Protein AF-A0A813IXV5-F1 (afdb_monomer)

Secondary structure (DSSP, 8-state):
-HHHHHHHHHHHHHHHHHHHTTT-HHHHHHHHHHHHHHHHHHSSSS-TTTTT-HHHHHHHIIIIIHHHHHHHHHTSS--HHHHHHHHHHHHHHHHHHHHHHHHHHHHHTT-

Mean predicted aligned error: 3.94 Å

Solvent-accessible surface area (backbone atoms only — not comparable to full-atom values): 6110 Å² total; per-residue (Å²): 110,68,70,60,50,54,50,50,53,51,52,50,52,54,54,47,47,34,60,77,45,75,62,37,65,68,56,50,51,52,51,53,50,53,51,50,53,61,49,35,34,76,39,77,99,72,22,32,44,86,72,72,40,35,57,59,51,50,34,41,53,73,16,36,47,48,51,38,51,50,29,39,62,76,70,70,43,67,62,66,67,67,30,58,67,28,50,72,63,25,50,53,55,36,51,55,51,49,54,51,52,62,74,40,44,76,62,65,74,73,113

Structure (mmCIF, N/CA/C/O backbone):
data_AF-A0A813IXV5-F1
#
_entry.id   AF-A0A813IXV5-F1
#
loop_
_atom_site.group_PDB
_atom_site.id
_atom_site.type_symbol
_atom_site.label_atom_id
_atom_site.label_alt_id
_atom_site.label_comp_id
_atom_site.label_asym_id
_atom_site.label_entity_id
_atom_site.label_seq_id
_atom_site.pdbx_PDB_ins_code
_atom_site.Cartn_x
_atom_site.Cartn_y
_atom_site.Cartn_z
_atom_site.occupancy
_atom_site.B_iso_or_equiv
_atom_site.auth_seq_id
_atom_site.auth_comp_id
_atom_site.auth_asym_id
_atom_site.auth_atom_id
_atom_site.pdbx_PDB_model_num
ATOM 1 N N . VAL A 1 1 ? 10.363 20.195 -2.656 1.00 84.19 1 VAL A N 1
ATOM 2 C CA . VAL A 1 1 ? 9.051 20.581 -2.075 1.00 84.19 1 VAL A CA 1
ATOM 3 C C . VAL A 1 1 ? 8.070 19.411 -2.079 1.00 84.19 1 VAL A C 1
ATOM 5 O O . VAL A 1 1 ? 7.760 18.945 -0.995 1.00 84.19 1 VAL A O 1
ATOM 8 N N . LEU A 1 2 ? 7.664 18.862 -3.235 1.00 83.56 2 LEU A N 1
ATOM 9 C CA . LEU A 1 2 ? 6.684 17.756 -3.311 1.00 83.56 2 LEU A CA 1
ATOM 10 C C . LEU A 1 2 ? 7.045 16.525 -2.459 1.00 83.56 2 LEU A C 1
ATOM 12 O O . LEU A 1 2 ? 6.243 16.122 -1.630 1.00 83.56 2 LEU A O 1
ATOM 16 N N . ALA A 1 3 ? 8.266 15.990 -2.581 1.00 79.44 3 ALA A N 1
ATOM 17 C CA . ALA A 1 3 ? 8.687 14.814 -1.806 1.00 79.44 3 ALA A CA 1
ATOM 18 C C . ALA A 1 3 ? 8.625 15.031 -0.280 1.00 79.44 3 ALA A C 1
ATOM 20 O O . ALA A 1 3 ? 8.180 14.156 0.455 1.00 79.44 3 ALA A O 1
ATOM 21 N N . ALA A 1 4 ? 9.023 16.217 0.192 1.00 81.25 4 ALA A N 1
ATOM 22 C CA . ALA A 1 4 ? 8.966 16.564 1.611 1.00 81.25 4 ALA A CA 1
ATOM 23 C C . ALA A 1 4 ? 7.518 16.684 2.111 1.00 81.25 4 ALA A C 1
ATOM 25 O O . ALA A 1 4 ? 7.207 16.226 3.206 1.00 81.25 4 ALA A O 1
ATOM 26 N N . VAL A 1 5 ? 6.624 17.247 1.292 1.00 88.69 5 VAL A N 1
ATOM 27 C CA . VAL A 1 5 ? 5.190 17.323 1.603 1.00 88.69 5 VAL A CA 1
ATOM 28 C C . VAL A 1 5 ? 4.581 15.921 1.650 1.00 88.69 5 VAL A C 1
ATOM 30 O O . VAL A 1 5 ? 3.904 15.600 2.619 1.00 88.69 5 VAL A O 1
ATOM 33 N N . SER A 1 6 ? 4.862 15.058 0.671 1.00 82.31 6 SER A N 1
ATOM 34 C CA . SER A 1 6 ? 4.375 13.673 0.667 1.00 82.31 6 SER A CA 1
ATOM 35 C C . SER A 1 6 ? 4.847 12.891 1.893 1.00 82.31 6 SER A C 1
ATOM 37 O O . SER A 1 6 ? 4.042 12.204 2.516 1.00 82.31 6 SER A O 1
ATOM 39 N N . LEU A 1 7 ? 6.118 13.038 2.279 1.00 85.06 7 LEU A N 1
ATOM 40 C CA . LEU A 1 7 ? 6.659 12.409 3.483 1.00 85.06 7 LEU A CA 1
ATOM 41 C C . LEU A 1 7 ? 5.966 12.91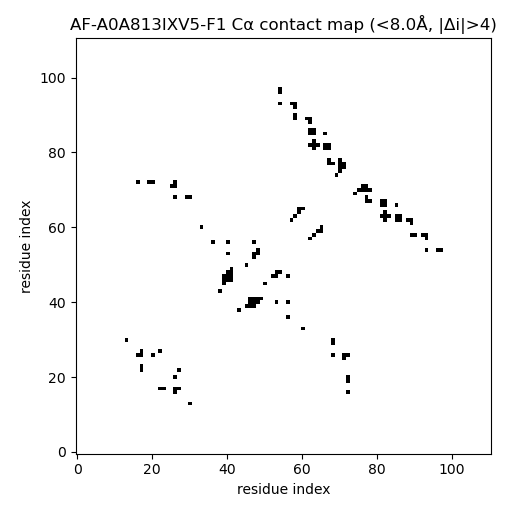8 4.751 1.00 85.06 7 LEU A C 1
ATOM 43 O O . LEU A 1 7 ? 5.610 12.122 5.614 1.00 85.06 7 LEU A O 1
ATOM 47 N N . LEU A 1 8 ? 5.739 14.230 4.857 1.00 89.69 8 LEU A N 1
ATOM 48 C CA . LEU A 1 8 ? 5.048 14.817 6.002 1.00 89.69 8 LEU A CA 1
ATOM 49 C C . LEU A 1 8 ? 3.611 14.296 6.119 1.00 89.69 8 LEU A C 1
ATOM 51 O O . LEU A 1 8 ? 3.214 13.858 7.192 1.00 89.69 8 LEU A O 1
ATOM 55 N N . TRP A 1 9 ? 2.855 14.288 5.018 1.00 89.81 9 TRP A N 1
ATOM 56 C CA . TRP A 1 9 ? 1.496 13.734 4.979 1.00 89.81 9 TRP A CA 1
ATOM 57 C C . TRP A 1 9 ? 1.463 12.276 5.422 1.00 89.81 9 TRP A C 1
ATOM 59 O O . TRP A 1 9 ? 0.609 11.879 6.213 1.00 89.81 9 TRP A O 1
ATOM 69 N N . TRP A 1 10 ? 2.420 11.494 4.936 1.00 87.75 10 TRP A N 1
ATOM 70 C CA . TRP A 1 10 ? 2.556 10.087 5.266 1.00 87.75 10 TRP A CA 1
ATOM 71 C C . TRP A 1 10 ? 2.838 9.893 6.767 1.00 87.75 10 TRP A C 1
ATOM 73 O O . TRP A 1 10 ? 2.114 9.159 7.436 1.00 87.75 10 TRP A O 1
ATOM 83 N N . LEU A 1 11 ? 3.796 10.634 7.337 1.00 89.81 11 LEU A N 1
ATOM 84 C CA . LEU A 1 11 ? 4.098 10.600 8.775 1.00 89.81 11 LEU A CA 1
ATOM 85 C C . LEU A 1 11 ? 2.906 11.044 9.633 1.00 89.81 11 LEU A C 1
ATOM 87 O O . LEU A 1 11 ? 2.601 10.398 10.634 1.00 89.81 11 LEU A O 1
ATOM 91 N N . CYS A 1 12 ? 2.211 12.113 9.235 1.00 92.88 12 CYS A N 1
ATOM 92 C CA . CYS A 1 12 ? 1.020 12.596 9.928 1.00 92.88 12 CYS A CA 1
ATOM 93 C C . CYS A 1 12 ? -0.101 11.552 9.927 1.00 92.88 12 CYS A C 1
ATOM 95 O O . CYS A 1 12 ? -0.723 11.336 10.965 1.00 92.88 12 CYS A O 1
ATOM 97 N N . TYR A 1 13 ? -0.340 10.884 8.796 1.00 90.94 13 TYR A N 1
ATOM 98 C CA . TYR A 1 13 ? -1.354 9.836 8.689 1.00 90.94 13 TYR A CA 1
ATOM 99 C C . TYR A 1 13 ? -1.050 8.654 9.619 1.00 90.94 13 TYR A C 1
ATOM 101 O O . TYR A 1 13 ? -1.912 8.254 10.406 1.00 90.94 13 TYR A O 1
ATOM 109 N N . PHE A 1 14 ? 0.186 8.141 9.598 1.00 91.19 14 PHE A N 1
ATOM 110 C CA . PHE A 1 14 ? 0.584 7.035 10.471 1.00 91.19 14 PHE A CA 1
ATOM 111 C C . PHE A 1 14 ? 0.543 7.425 11.950 1.00 91.19 14 PHE A C 1
ATOM 113 O O . PHE A 1 14 ? -0.053 6.701 12.747 1.00 91.19 14 PHE A O 1
ATOM 120 N N . ALA A 1 15 ? 1.068 8.598 12.314 1.00 92.19 15 ALA A N 1
ATOM 121 C CA . ALA A 1 15 ? 1.013 9.091 13.688 1.00 92.19 15 ALA A CA 1
ATOM 122 C C . ALA A 1 15 ? -0.433 9.228 14.187 1.00 92.19 15 ALA A C 1
ATOM 124 O O . ALA A 1 15 ? -0.760 8.732 15.265 1.00 92.19 15 ALA A O 1
ATOM 125 N N . TRP A 1 16 ? -1.313 9.836 13.384 1.00 94.62 16 TRP A N 1
ATOM 126 C CA . TRP A 1 16 ? -2.725 9.971 13.729 1.00 94.62 16 TRP A CA 1
ATOM 127 C C . TRP A 1 16 ? -3.388 8.609 13.926 1.00 94.62 16 TRP A C 1
ATOM 129 O O . TRP A 1 16 ? -4.017 8.392 14.953 1.00 94.62 16 TRP A O 1
ATOM 139 N N . SER A 1 17 ? -3.217 7.672 12.992 1.00 94.50 17 SER A N 1
ATOM 140 C CA . SER A 1 17 ? -3.864 6.356 13.078 1.00 94.50 17 SER A CA 1
ATOM 141 C C . SER A 1 17 ? -3.404 5.518 14.277 1.00 94.50 17 SER A C 1
ATOM 143 O O . SER A 1 17 ? -4.220 4.840 14.898 1.00 94.50 17 SER A O 1
ATOM 145 N N . VAL A 1 18 ? -2.123 5.594 14.654 1.00 94.25 18 VAL A N 1
ATOM 146 C CA . VAL A 1 18 ? -1.596 4.910 15.844 1.00 94.25 18 VAL A CA 1
ATOM 147 C C . VAL A 1 18 ? -2.187 5.516 17.117 1.00 94.25 18 VAL A C 1
ATOM 149 O O . VAL A 1 18 ? -2.644 4.775 17.982 1.00 94.25 18 VAL A O 1
ATOM 152 N N . VAL A 1 19 ? -2.247 6.847 17.220 1.00 95.38 19 VAL A N 1
ATOM 153 C CA . VAL A 1 19 ? -2.845 7.528 18.382 1.00 95.38 19 VAL A CA 1
ATOM 154 C C . VAL A 1 19 ? -4.353 7.276 18.457 1.00 95.38 19 VAL A C 1
ATOM 156 O O . VAL A 1 19 ? -4.865 6.960 19.526 1.00 95.38 19 VAL A O 1
ATOM 159 N N . ALA A 1 20 ? -5.059 7.362 17.327 1.00 95.31 20 ALA A N 1
ATOM 160 C CA . ALA A 1 20 ? -6.504 7.155 17.237 1.00 95.31 20 ALA A CA 1
ATOM 161 C C . ALA A 1 20 ? -6.933 5.729 17.606 1.00 95.31 20 ALA A C 1
ATOM 163 O O . ALA A 1 20 ? -8.067 5.521 18.022 1.00 95.31 20 ALA A O 1
ATOM 164 N N . THR A 1 21 ? -6.031 4.757 17.461 1.00 95.69 21 THR A N 1
ATOM 165 C CA . THR A 1 21 ? -6.264 3.360 17.844 1.00 95.69 21 THR A CA 1
ATOM 166 C C . THR A 1 21 ? -5.595 2.982 19.163 1.00 95.69 21 THR A C 1
ATOM 168 O O . THR A 1 21 ? -5.438 1.799 19.440 1.00 95.69 21 THR A O 1
ATOM 171 N N . GLU A 1 22 ? -5.177 3.961 19.973 1.00 95.62 22 GLU A N 1
ATOM 172 C CA . GLU A 1 22 ? -4.523 3.733 21.270 1.00 95.62 22 GLU A CA 1
ATOM 173 C C . GLU A 1 22 ? -3.338 2.758 21.175 1.00 95.62 22 GLU A C 1
ATOM 175 O O . GLU A 1 22 ? -3.136 1.890 22.022 1.00 95.62 22 GLU A O 1
ATOM 180 N N . PHE A 1 23 ? -2.534 2.899 20.119 1.00 93.94 23 PHE A N 1
ATOM 181 C CA . PHE A 1 23 ? -1.381 2.043 19.842 1.00 93.94 23 PHE A CA 1
ATOM 182 C C . PHE A 1 23 ? -1.748 0.567 19.634 1.00 93.94 23 PHE A C 1
ATOM 184 O O . PHE A 1 23 ? -0.968 -0.328 19.973 1.00 93.94 23 PHE A O 1
ATOM 191 N N . HIS A 1 24 ? -2.911 0.299 19.029 1.00 94.81 24 HIS A N 1
ATOM 192 C CA . HIS A 1 24 ? -3.352 -1.061 18.746 1.00 94.81 24 HIS A CA 1
ATOM 193 C C . HIS A 1 24 ? -2.265 -1.858 17.985 1.00 94.81 24 HIS A C 1
A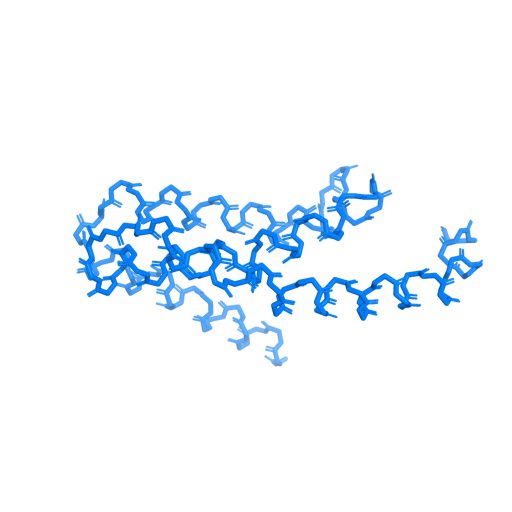TOM 195 O O . HIS A 1 24 ? -1.827 -1.427 16.909 1.00 94.81 24 HIS A O 1
ATOM 201 N N . PRO A 1 25 ? -1.848 -3.047 18.468 1.00 94.56 25 PRO A N 1
ATOM 202 C CA . PRO A 1 25 ? -0.695 -3.769 17.914 1.00 94.56 25 PRO A CA 1
ATOM 203 C C . PRO A 1 25 ? -0.803 -4.100 16.419 1.00 94.56 25 PRO A C 1
ATOM 205 O O . PRO A 1 25 ? 0.194 -4.078 15.695 1.00 94.56 25 PRO A O 1
ATOM 208 N N . ILE A 1 26 ? -2.016 -4.380 15.930 1.00 94.12 26 ILE A N 1
ATOM 209 C CA . ILE A 1 26 ? -2.257 -4.652 14.501 1.00 94.12 26 ILE A CA 1
ATOM 210 C C . ILE A 1 26 ? -1.958 -3.410 13.651 1.00 94.12 26 ILE A C 1
ATOM 212 O O . ILE A 1 26 ? -1.284 -3.513 12.633 1.00 94.12 26 ILE A O 1
ATOM 216 N N . VAL A 1 27 ? -2.395 -2.225 14.082 1.00 95.31 27 VAL A N 1
ATOM 217 C CA . VAL A 1 27 ? -2.152 -0.981 13.337 1.00 95.31 27 VAL A CA 1
ATOM 218 C C . VAL A 1 27 ? -0.663 -0.655 13.339 1.00 95.31 27 VAL A C 1
ATOM 220 O O . VAL A 1 27 ? -0.100 -0.371 12.2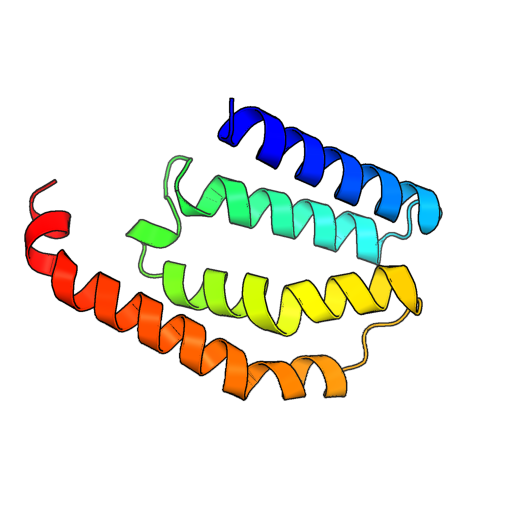84 1.00 95.31 27 VAL A O 1
ATOM 223 N N . LEU A 1 28 ? -0.001 -0.786 14.493 1.00 94.62 28 LEU A N 1
ATOM 224 C CA . LEU A 1 28 ? 1.434 -0.534 14.619 1.00 94.62 28 LEU A CA 1
ATOM 225 C C . LEU A 1 28 ? 2.266 -1.470 13.726 1.00 94.62 28 LEU A C 1
ATOM 227 O O . LEU A 1 28 ? 3.161 -1.018 13.013 1.00 94.62 28 LEU A O 1
ATOM 231 N N . SER A 1 29 ? 1.955 -2.768 13.735 1.00 93.75 29 SER A N 1
ATOM 232 C CA . SER A 1 29 ? 2.668 -3.764 12.925 1.00 93.75 29 SER A CA 1
ATOM 233 C C . SER A 1 29 ? 2.454 -3.555 11.427 1.00 93.75 29 SER A C 1
ATOM 235 O O . SER A 1 29 ? 3.420 -3.592 10.666 1.00 93.75 29 SER A O 1
ATOM 237 N N . MET A 1 30 ? 1.226 -3.265 10.994 1.00 94.62 30 MET A N 1
ATOM 238 C CA . MET A 1 30 ? 0.938 -2.976 9.589 1.00 94.62 30 MET A CA 1
ATOM 239 C C . MET A 1 30 ? 1.574 -1.661 9.122 1.00 94.62 30 MET A C 1
ATOM 241 O O . MET A 1 30 ? 2.108 -1.608 8.016 1.00 94.62 30 MET A O 1
ATOM 245 N N . ALA A 1 31 ? 1.574 -0.623 9.965 1.00 93.00 31 ALA A N 1
ATOM 246 C CA . ALA A 1 31 ? 2.258 0.637 9.690 1.00 93.00 31 ALA A CA 1
ATOM 247 C C . ALA A 1 31 ? 3.766 0.429 9.515 1.00 93.00 31 ALA A C 1
ATOM 249 O O . ALA A 1 31 ? 4.344 0.853 8.512 1.00 93.00 31 ALA A O 1
ATOM 250 N N . ALA A 1 32 ? 4.400 -0.286 10.448 1.00 93.25 32 ALA A N 1
ATOM 251 C CA . ALA A 1 32 ? 5.822 -0.607 10.381 1.00 93.25 32 ALA A CA 1
ATOM 252 C C . ALA A 1 32 ? 6.160 -1.441 9.134 1.00 93.25 32 ALA A C 1
ATOM 254 O O . ALA A 1 32 ? 7.104 -1.115 8.412 1.00 93.25 32 ALA A O 1
ATOM 255 N N . LEU A 1 33 ? 5.360 -2.467 8.827 1.00 94.00 33 LEU A N 1
ATOM 256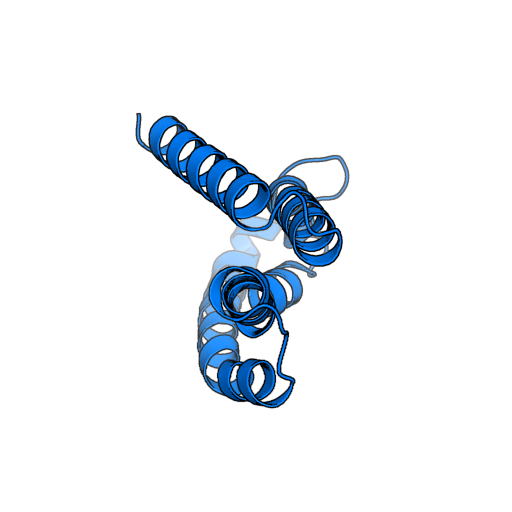 C CA . LEU A 1 33 ? 5.544 -3.295 7.634 1.00 94.00 33 LEU A CA 1
ATOM 257 C C . LEU A 1 33 ? 5.396 -2.476 6.345 1.00 94.00 33 LEU A C 1
ATOM 259 O O . LEU A 1 33 ? 6.242 -2.575 5.459 1.00 94.00 33 LEU A O 1
ATOM 263 N N . GLY A 1 34 ? 4.364 -1.635 6.250 1.00 91.50 34 GLY A N 1
ATOM 264 C CA . GLY A 1 34 ? 4.151 -0.744 5.109 1.00 91.50 34 GLY A CA 1
ATOM 265 C C . GLY A 1 34 ? 5.310 0.234 4.913 1.00 91.50 34 GLY A C 1
ATOM 266 O O . GLY A 1 34 ? 5.789 0.400 3.793 1.00 91.50 34 GLY A O 1
ATOM 267 N N . THR A 1 35 ? 5.816 0.813 6.008 1.00 89.25 35 THR A N 1
ATOM 268 C CA . THR A 1 35 ? 7.035 1.643 6.016 1.00 89.25 35 THR A CA 1
ATOM 269 C C . THR A 1 35 ? 8.214 0.893 5.413 1.00 89.25 35 THR A C 1
ATOM 271 O O . THR A 1 35 ? 8.890 1.389 4.514 1.00 89.25 35 THR A O 1
ATOM 274 N N . PHE A 1 36 ? 8.461 -0.314 5.919 1.00 91.25 36 PHE A N 1
ATOM 275 C CA . PHE A 1 36 ? 9.609 -1.114 5.533 1.00 91.25 36 PHE A CA 1
ATOM 276 C C . PHE A 1 36 ? 9.536 -1.518 4.060 1.00 91.25 36 PHE A C 1
ATOM 278 O O . PHE A 1 36 ? 10.524 -1.382 3.343 1.00 91.25 36 PHE A O 1
ATOM 285 N N . LEU A 1 37 ? 8.359 -1.938 3.587 1.00 91.94 37 LEU A N 1
ATOM 286 C CA . LEU A 1 37 ? 8.132 -2.266 2.181 1.00 91.94 37 LEU A CA 1
ATOM 287 C C . LEU A 1 37 ? 8.299 -1.044 1.275 1.00 91.94 37 LEU A C 1
ATOM 289 O O . LEU A 1 37 ? 8.907 -1.168 0.219 1.00 91.94 37 LEU A O 1
ATOM 293 N N . ALA A 1 38 ? 7.810 0.131 1.683 1.00 88.25 38 ALA A N 1
ATOM 294 C CA . ALA A 1 38 ? 7.951 1.360 0.905 1.00 88.25 38 ALA A CA 1
ATOM 295 C C . ALA A 1 38 ? 9.419 1.798 0.777 1.00 88.25 38 ALA A C 1
ATOM 297 O O . ALA A 1 38 ? 9.864 2.140 -0.316 1.00 88.25 38 ALA A O 1
ATOM 298 N N . LEU A 1 39 ? 10.185 1.748 1.872 1.00 89.06 39 LEU A N 1
ATOM 299 C CA . LEU A 1 39 ? 11.614 2.068 1.857 1.00 89.06 39 LEU A CA 1
ATOM 300 C C . LEU A 1 39 ? 12.414 1.020 1.070 1.00 89.06 39 LEU A C 1
ATOM 302 O O . LEU A 1 39 ? 13.204 1.374 0.199 1.00 89.06 39 LEU A O 1
ATOM 306 N N . GLY A 1 40 ? 12.170 -0.266 1.329 1.00 91.38 40 GLY A N 1
ATOM 307 C CA . GLY A 1 40 ? 12.834 -1.385 0.655 1.00 91.38 40 GLY A CA 1
ATOM 308 C C . GLY A 1 40 ? 12.431 -1.571 -0.810 1.00 91.38 40 GLY A C 1
ATOM 309 O O . GLY A 1 40 ? 13.045 -2.367 -1.519 1.00 91.38 40 GLY A O 1
ATOM 310 N N . TYR A 1 41 ? 11.410 -0.853 -1.290 1.00 90.50 41 TYR A N 1
ATOM 311 C CA . TYR A 1 41 ? 10.953 -0.952 -2.674 1.00 90.50 41 TYR A CA 1
ATOM 312 C C . TYR A 1 41 ? 12.041 -0.521 -3.666 1.00 90.50 41 TYR A C 1
ATOM 314 O O . TYR A 1 41 ? 12.308 -1.228 -4.639 1.00 90.50 41 TYR A O 1
ATOM 322 N N . THR A 1 42 ? 12.691 0.615 -3.397 1.00 87.81 42 THR A N 1
ATOM 323 C CA . THR A 1 42 ? 13.750 1.197 -4.243 1.00 87.81 42 THR A CA 1
ATOM 324 C C . THR A 1 42 ? 15.065 1.443 -3.511 1.00 87.81 42 THR A C 1
ATOM 326 O O . THR A 1 42 ? 16.091 1.551 -4.180 1.00 87.81 42 THR A O 1
ATOM 329 N N . ALA A 1 43 ? 15.069 1.529 -2.178 1.00 85.62 43 ALA A N 1
ATOM 330 C CA . ALA A 1 43 ? 16.274 1.772 -1.390 1.00 85.62 43 ALA A CA 1
ATOM 331 C C . ALA A 1 43 ? 16.768 0.501 -0.679 1.00 85.62 43 ALA A C 1
ATOM 333 O O . ALA A 1 43 ? 16.050 -0.488 -0.540 1.00 85.62 43 ALA A O 1
ATOM 334 N N . GLY A 1 44 ? 18.010 0.552 -0.191 1.00 83.56 44 GLY A N 1
ATOM 335 C CA . GLY A 1 44 ? 18.648 -0.546 0.536 1.00 83.56 44 GLY A CA 1
ATOM 336 C C . GLY A 1 44 ? 19.527 -1.446 -0.344 1.00 83.5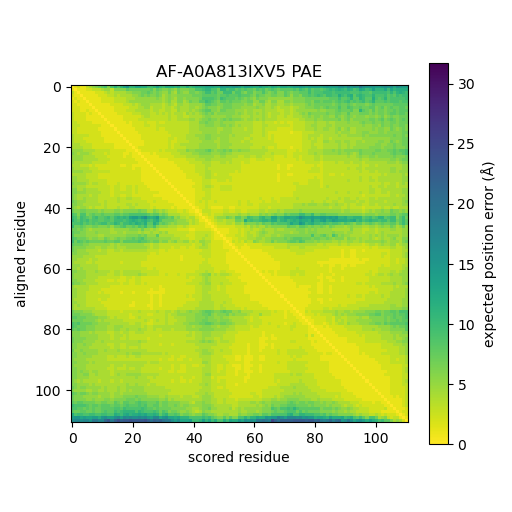6 44 GLY A C 1
ATOM 337 O O . GLY A 1 44 ? 19.670 -1.204 -1.540 1.00 83.56 44 GLY A O 1
ATOM 338 N N . PRO A 1 45 ? 20.155 -2.475 0.254 1.00 81.75 45 PRO A N 1
ATOM 339 C CA . PRO A 1 45 ? 21.152 -3.311 -0.421 1.00 81.75 45 PRO A CA 1
ATOM 340 C C . PRO A 1 45 ? 20.558 -4.245 -1.483 1.00 81.75 45 PRO A C 1
ATOM 342 O O . PRO A 1 45 ? 21.288 -4.719 -2.346 1.00 81.75 45 PRO A O 1
ATOM 345 N N . ALA A 1 46 ? 19.253 -4.524 -1.416 1.00 84.31 46 ALA A N 1
ATOM 346 C CA . ALA A 1 46 ? 18.558 -5.409 -2.345 1.00 84.31 46 ALA A CA 1
ATOM 347 C C . ALA A 1 46 ? 17.127 -4.893 -2.602 1.00 84.31 46 ALA A C 1
ATOM 349 O O . ALA A 1 46 ? 16.176 -5.388 -1.991 1.00 84.31 46 ALA A O 1
ATOM 350 N N . PRO A 1 47 ? 16.959 -3.853 -3.442 1.00 88.56 47 PRO A N 1
ATOM 351 C CA . PRO A 1 47 ? 15.655 -3.234 -3.641 1.00 88.56 47 PRO A CA 1
ATOM 352 C C . PRO A 1 47 ? 14.661 -4.198 -4.288 1.00 88.56 47 PRO A C 1
ATOM 354 O O . PRO A 1 47 ? 14.950 -4.810 -5.318 1.00 88.56 47 PRO A O 1
ATOM 357 N N . LEU A 1 48 ? 13.463 -4.299 -3.711 1.00 88.75 48 LEU A N 1
ATOM 358 C CA . LEU A 1 48 ? 12.447 -5.278 -4.115 1.00 88.75 48 LEU A CA 1
ATOM 359 C C . LEU A 1 48 ? 12.045 -5.132 -5.588 1.00 88.75 48 LEU A C 1
ATOM 361 O O . LEU A 1 48 ? 11.804 -6.138 -6.258 1.00 88.75 48 LEU A O 1
ATOM 365 N N . LYS A 1 49 ? 12.029 -3.900 -6.118 1.00 86.31 49 LYS A N 1
ATOM 366 C CA . LYS A 1 49 ? 11.783 -3.641 -7.543 1.00 86.31 49 LYS A CA 1
ATOM 367 C C . LYS A 1 49 ? 12.786 -4.386 -8.434 1.00 86.31 49 LYS A C 1
ATOM 369 O O . LYS A 1 49 ? 12.374 -5.055 -9.375 1.00 86.31 49 LYS A O 1
ATOM 374 N N . TYR A 1 50 ? 14.080 -4.303 -8.123 1.00 84.38 50 TYR A N 1
ATOM 375 C CA . TYR A 1 50 ? 15.149 -4.885 -8.946 1.00 84.38 50 TYR A CA 1
ATOM 376 C C . TYR A 1 50 ? 15.328 -6.393 -8.735 1.00 84.38 50 TYR A C 1
ATOM 378 O O . TYR A 1 50 ? 15.972 -7.055 -9.539 1.00 84.38 50 TYR A O 1
ATOM 386 N N . LEU A 1 51 ? 14.708 -6.956 -7.694 1.00 86.31 51 LEU A N 1
ATOM 387 C CA . LEU A 1 51 ? 14.617 -8.403 -7.477 1.00 86.31 51 LEU A CA 1
ATOM 388 C C . LEU A 1 51 ? 13.426 -9.056 -8.204 1.00 86.31 51 LEU A C 1
ATOM 390 O O . LEU A 1 51 ? 13.159 -10.237 -7.997 1.00 86.31 51 LEU A O 1
ATOM 394 N N . GLY A 1 52 ? 12.663 -8.298 -9.001 1.00 84.81 52 GLY A N 1
ATOM 395 C CA . GLY A 1 52 ? 11.444 -8.791 -9.655 1.00 84.81 52 GLY A CA 1
ATOM 396 C C . GLY A 1 52 ? 10.248 -8.957 -8.708 1.00 84.81 52 GLY A C 1
ATOM 397 O O . GLY A 1 52 ? 9.221 -9.502 -9.100 1.00 84.81 52 GLY A O 1
ATOM 398 N N . LEU A 1 53 ? 10.347 -8.467 -7.467 1.00 90.88 53 LEU A N 1
ATOM 399 C CA . LEU A 1 53 ? 9.272 -8.524 -6.468 1.00 90.88 53 LEU A CA 1
ATOM 400 C C . LEU A 1 53 ? 8.373 -7.280 -6.492 1.00 90.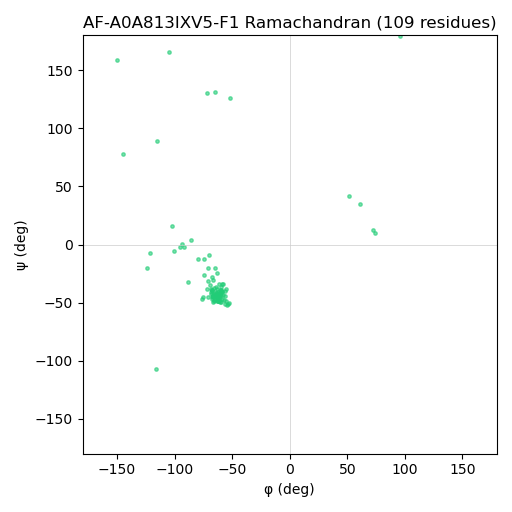88 53 LEU A C 1
ATOM 402 O O . LEU A 1 53 ? 7.398 -7.214 -5.742 1.00 90.88 53 LEU A O 1
ATOM 406 N N . GLY A 1 54 ? 8.678 -6.296 -7.344 1.00 92.75 54 GLY A N 1
ATOM 407 C CA . GLY A 1 54 ? 7.969 -5.018 -7.394 1.00 92.75 54 GLY A CA 1
ATOM 408 C C . GLY A 1 54 ? 6.459 -5.168 -7.600 1.00 92.75 54 GLY A C 1
ATOM 409 O O . GLY A 1 54 ? 5.680 -4.627 -6.817 1.00 92.75 54 GLY A O 1
ATOM 410 N N . ASP A 1 55 ? 6.052 -5.975 -8.580 1.00 95.06 55 ASP A N 1
ATOM 411 C CA . ASP A 1 55 ? 4.642 -6.220 -8.913 1.00 95.06 55 ASP A CA 1
ATOM 412 C C . ASP A 1 55 ? 3.870 -6.822 -7.725 1.00 95.06 55 ASP A C 1
ATOM 414 O O . ASP A 1 55 ? 2.758 -6.391 -7.416 1.00 95.06 55 ASP A O 1
ATOM 418 N N . ALA A 1 56 ? 4.484 -7.759 -6.994 1.00 95.19 56 ALA A N 1
ATOM 419 C CA . ALA A 1 56 ? 3.889 -8.370 -5.806 1.00 95.19 56 ALA A CA 1
ATOM 420 C C . ALA A 1 56 ? 3.765 -7.374 -4.641 1.00 95.19 56 ALA A C 1
ATOM 422 O O . ALA A 1 56 ? 2.740 -7.337 -3.958 1.00 95.19 56 ALA A O 1
ATOM 423 N N . VAL A 1 57 ? 4.783 -6.535 -4.425 1.00 95.44 57 VAL A N 1
ATOM 424 C CA . VAL A 1 57 ? 4.746 -5.492 -3.390 1.00 95.44 57 VAL A CA 1
ATOM 425 C C . VAL A 1 57 ? 3.665 -4.464 -3.706 1.00 95.44 57 VAL A C 1
ATOM 427 O O . VAL A 1 57 ? 2.891 -4.106 -2.821 1.00 95.44 57 VAL A O 1
ATOM 430 N N . VAL A 1 58 ? 3.558 -4.025 -4.963 1.00 95.81 58 VAL A N 1
ATOM 431 C CA . VAL A 1 58 ? 2.501 -3.099 -5.388 1.00 95.81 58 VAL A CA 1
ATOM 432 C C . VAL A 1 58 ? 1.129 -3.743 -5.236 1.00 95.81 58 VAL A C 1
ATOM 434 O O . VAL A 1 58 ? 0.226 -3.093 -4.712 1.00 95.81 58 VAL A O 1
ATOM 437 N N . PHE A 1 59 ? 0.978 -5.022 -5.590 1.00 97.31 59 PHE A N 1
ATOM 438 C CA . PHE A 1 59 ? -0.268 -5.750 -5.370 1.00 97.31 59 PHE A CA 1
ATOM 439 C C . PHE A 1 59 ? -0.692 -5.729 -3.895 1.00 97.31 59 PHE A C 1
ATOM 441 O O . PHE A 1 59 ? -1.812 -5.358 -3.556 1.00 97.31 59 PHE A O 1
ATOM 448 N N . ILE A 1 60 ? 0.217 -6.086 -2.991 1.00 96.50 60 ILE A N 1
ATOM 449 C CA . ILE A 1 60 ? -0.094 -6.150 -1.562 1.00 96.50 60 ILE A CA 1
ATOM 450 C C . ILE A 1 60 ? -0.380 -4.750 -1.010 1.00 96.50 60 ILE A C 1
ATOM 452 O O . ILE A 1 60 ? -1.402 -4.550 -0.357 1.00 96.50 60 ILE A O 1
ATOM 456 N N . CYS A 1 61 ? 0.484 -3.773 -1.284 1.00 95.00 61 CYS A N 1
ATOM 457 C CA . CYS A 1 61 ? 0.398 -2.443 -0.686 1.00 95.00 61 CYS A CA 1
ATOM 458 C C . CYS A 1 61 ? -0.774 -1.614 -1.226 1.00 95.00 61 CYS A C 1
ATOM 460 O O . CYS A 1 61 ? -1.417 -0.918 -0.446 1.00 95.00 61 CYS A O 1
ATOM 462 N N . PHE A 1 62 ? -1.077 -1.694 -2.526 1.00 93.75 62 PHE A N 1
ATOM 463 C CA . PHE A 1 62 ? -2.159 -0.923 -3.158 1.00 93.75 62 PHE A CA 1
ATOM 464 C C . PHE A 1 62 ? -3.482 -1.690 -3.275 1.00 93.75 62 PHE A C 1
ATOM 466 O O . PHE A 1 62 ? -4.471 -1.131 -3.745 1.00 93.75 62 PHE A O 1
ATOM 473 N N . GLY A 1 63 ? -3.519 -2.955 -2.858 1.00 96.19 63 GLY A N 1
ATOM 474 C CA . GLY A 1 63 ? -4.728 -3.771 -2.823 1.00 96.19 63 GLY A CA 1
ATOM 475 C C . GLY A 1 63 ? -5.120 -4.170 -1.402 1.00 96.19 63 GLY A C 1
ATOM 476 O O . GLY A 1 63 ? -5.580 -3.314 -0.639 1.00 96.19 63 GLY A O 1
ATOM 477 N N . PRO A 1 64 ? -4.941 -5.445 -1.010 1.00 97.12 64 PRO A N 1
ATOM 478 C CA . PRO A 1 64 ? -5.380 -5.935 0.293 1.00 97.12 64 PRO A CA 1
ATOM 479 C C . PRO A 1 64 ? -4.819 -5.144 1.476 1.00 97.12 64 PRO A C 1
ATOM 481 O O . PRO A 1 64 ? -5.536 -4.910 2.443 1.00 97.12 64 PRO A O 1
ATOM 484 N N . GLY A 1 65 ? -3.558 -4.711 1.408 1.00 96.31 65 GLY A N 1
ATOM 485 C CA . GLY A 1 65 ? -2.849 -4.060 2.507 1.00 96.31 65 GLY A CA 1
ATOM 486 C C . GLY A 1 65 ? -3.434 -2.703 2.887 1.00 96.31 65 GLY A C 1
ATOM 487 O O . GLY A 1 65 ? -3.714 -2.478 4.064 1.00 96.31 65 GLY A O 1
ATOM 488 N N . VAL A 1 66 ? -3.678 -1.815 1.913 1.00 94.31 66 VAL A N 1
ATOM 489 C CA . VAL A 1 66 ? -4.268 -0.491 2.191 1.00 94.31 66 VAL A CA 1
ATOM 490 C C . VAL A 1 66 ? -5.700 -0.604 2.718 1.00 94.31 66 VAL A C 1
ATOM 492 O O . VAL A 1 66 ? -6.079 0.129 3.636 1.00 94.31 66 VAL A O 1
ATOM 495 N N . VAL A 1 67 ? -6.488 -1.557 2.207 1.00 96.50 67 VAL A N 1
ATOM 496 C CA . VAL A 1 67 ? -7.855 -1.799 2.692 1.00 96.50 67 VAL A CA 1
ATOM 497 C C . VAL A 1 67 ? -7.843 -2.413 4.083 1.00 96.50 67 VAL A C 1
ATOM 499 O O . VAL A 1 67 ? -8.549 -1.925 4.962 1.00 96.50 67 VAL A O 1
ATOM 502 N N . ALA A 1 68 ? -7.000 -3.415 4.326 1.00 96.56 68 ALA A N 1
ATOM 503 C CA . ALA A 1 68 ? -6.840 -4.014 5.643 1.00 96.56 68 ALA A CA 1
ATOM 504 C C . ALA A 1 68 ? -6.414 -2.973 6.686 1.00 96.56 68 ALA A C 1
ATOM 506 O O . ALA A 1 68 ? -6.997 -2.921 7.767 1.00 96.56 68 ALA A O 1
ATOM 507 N N . TYR A 1 69 ? -5.463 -2.100 6.339 1.00 95.81 69 TYR A N 1
ATOM 508 C CA . TYR A 1 69 ? -5.019 -1.015 7.209 1.00 95.81 69 TYR A CA 1
ATOM 509 C C . TYR A 1 69 ? -6.162 -0.048 7.525 1.00 95.81 69 TYR A C 1
ATOM 511 O O . TYR A 1 69 ? -6.435 0.254 8.686 1.00 95.81 69 TYR A O 1
ATOM 519 N N . SER A 1 70 ? -6.887 0.382 6.492 1.00 94.81 70 SER A N 1
ATOM 520 C CA . SER A 1 70 ? -8.021 1.296 6.637 1.00 94.81 70 SER A CA 1
ATOM 521 C C . SER A 1 70 ? -9.125 0.694 7.508 1.00 94.81 70 SER A C 1
ATOM 523 O O . SER A 1 70 ? -9.653 1.372 8.385 1.00 94.81 70 SER A O 1
ATOM 525 N N . CYS A 1 71 ? -9.455 -0.587 7.324 1.00 96.00 71 CYS A N 1
ATOM 526 C CA . CYS A 1 71 ? -10.447 -1.280 8.145 1.00 96.00 71 CYS A CA 1
ATOM 527 C C . CYS A 1 71 ? -9.983 -1.458 9.598 1.00 96.00 71 CYS A C 1
ATOM 529 O O . CYS A 1 71 ? -10.785 -1.257 10.513 1.00 96.00 71 CYS A O 1
ATOM 531 N N . ALA A 1 72 ? -8.702 -1.773 9.823 1.00 95.62 72 ALA A N 1
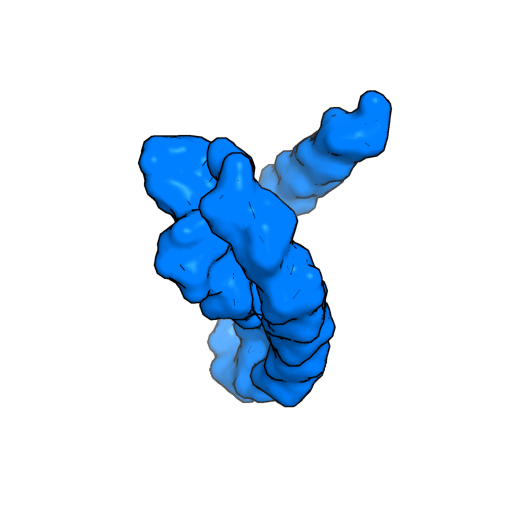ATOM 532 C CA . ALA A 1 72 ? -8.131 -1.871 11.164 1.00 95.62 72 ALA A CA 1
ATOM 533 C C . ALA A 1 72 ? -8.234 -0.539 11.923 1.00 95.62 72 ALA A C 1
ATOM 535 O O . ALA A 1 72 ? -8.610 -0.539 13.091 1.00 95.62 72 ALA A O 1
ATOM 536 N N . VAL A 1 73 ? -7.965 0.585 11.251 1.00 96.31 73 VAL A N 1
ATOM 537 C CA . VAL A 1 73 ? -8.025 1.927 11.852 1.00 96.31 73 VAL A CA 1
ATOM 538 C C . VAL A 1 73 ? -9.462 2.415 12.051 1.00 96.31 73 VAL A C 1
ATOM 540 O O . VAL A 1 73 ? -9.782 2.952 13.105 1.00 96.31 73 VAL A O 1
ATOM 543 N N . LEU A 1 74 ? -10.335 2.250 11.052 1.00 94.38 74 LEU A N 1
ATOM 544 C CA . LEU A 1 74 ? -11.669 2.868 11.052 1.00 94.38 74 LEU A CA 1
ATOM 545 C C . LEU A 1 74 ? -12.750 2.014 11.721 1.00 94.38 74 LEU A C 1
ATOM 547 O O . LEU A 1 74 ? -13.709 2.554 12.263 1.00 94.38 74 LEU A O 1
ATOM 551 N N . VAL A 1 75 ? -12.639 0.686 11.633 1.00 93.00 75 VAL A N 1
ATOM 552 C CA . VAL A 1 75 ? -13.691 -0.260 12.055 1.00 93.00 75 VAL A CA 1
ATOM 553 C C . VAL A 1 75 ? -13.183 -1.227 13.133 1.00 93.00 75 VAL A C 1
ATOM 555 O O . VAL A 1 75 ? -13.962 -2.000 13.685 1.00 93.00 75 VAL A O 1
ATOM 558 N N . GLY A 1 76 ? -11.882 -1.213 13.442 1.00 93.31 76 GLY A N 1
ATOM 559 C CA . GLY A 1 76 ? -11.280 -2.054 14.482 1.00 93.31 76 GLY A CA 1
ATOM 560 C C . GLY A 1 76 ? -11.170 -3.539 14.121 1.00 93.31 76 GLY A C 1
ATOM 561 O O . GLY A 1 76 ? -10.912 -4.366 14.991 1.00 93.31 76 GLY A O 1
ATOM 562 N N . ARG A 1 77 ? -11.379 -3.914 12.852 1.00 93.12 77 ARG A N 1
ATOM 563 C CA . ARG A 1 77 ? -11.272 -5.304 12.374 1.00 93.12 77 ARG A CA 1
ATOM 564 C C . ARG A 1 77 ? -10.833 -5.368 10.917 1.00 93.12 77 ARG A C 1
ATOM 566 O O . ARG A 1 77 ? -11.048 -4.424 10.167 1.00 93.12 77 ARG A O 1
ATOM 573 N N . VAL A 1 78 ? -10.284 -6.510 10.504 1.00 94.25 78 VAL A N 1
ATOM 574 C CA . VAL A 1 78 ? -9.812 -6.755 9.131 1.00 94.25 78 VAL A CA 1
ATOM 575 C C . VAL A 1 78 ? -10.664 -7.857 8.486 1.00 94.25 78 VAL A C 1
ATOM 577 O O . VAL A 1 78 ? -10.345 -9.036 8.632 1.00 94.25 78 VAL A O 1
ATOM 580 N N . PRO A 1 7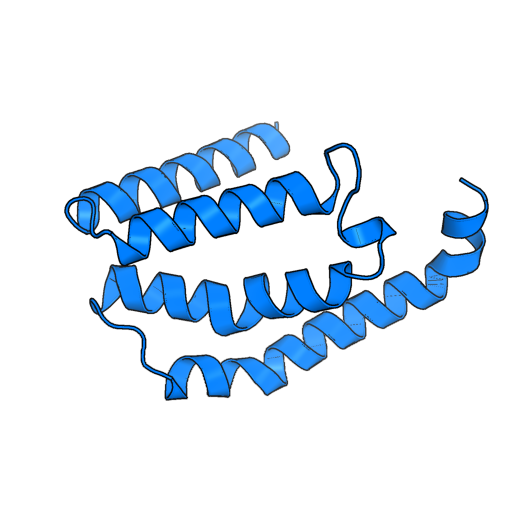9 ? -11.788 -7.512 7.828 1.00 94.88 79 PRO A N 1
ATOM 581 C CA . PRO A 1 79 ? -12.629 -8.500 7.159 1.00 94.88 79 PRO A CA 1
ATOM 582 C C . PRO A 1 79 ? -11.939 -9.025 5.894 1.00 94.88 79 PRO A C 1
ATOM 584 O O . PRO A 1 79 ? -11.470 -8.247 5.058 1.00 94.88 79 PRO A O 1
ATOM 587 N N . TRP A 1 80 ? -11.884 -10.349 5.743 1.00 94.81 80 TRP A N 1
ATOM 588 C CA . TRP A 1 80 ? -11.217 -10.984 4.604 1.00 94.81 80 TRP A CA 1
ATOM 589 C C . TRP A 1 80 ? -11.938 -10.697 3.283 1.00 94.81 80 TRP A C 1
ATOM 591 O O . TRP A 1 80 ? -11.296 -10.561 2.243 1.00 94.81 80 TRP A O 1
ATOM 601 N N . GLU A 1 81 ? -13.258 -10.520 3.336 1.00 96.56 81 GLU A N 1
ATOM 602 C CA . GLU A 1 81 ? -14.105 -10.216 2.189 1.00 96.56 81 GLU A CA 1
ATOM 603 C C . GLU A 1 81 ? -13.702 -8.879 1.557 1.00 96.56 81 GLU A C 1
ATOM 605 O O . GLU A 1 81 ? -13.562 -8.781 0.340 1.00 96.56 81 GLU A O 1
ATOM 610 N N . ALA A 1 82 ? -13.441 -7.857 2.383 1.00 95.25 82 ALA A N 1
ATOM 611 C CA . ALA A 1 82 ? -13.031 -6.538 1.900 1.00 95.25 82 ALA A CA 1
ATOM 612 C C . ALA A 1 82 ? -11.688 -6.595 1.163 1.00 95.25 82 ALA A C 1
ATOM 614 O O . ALA A 1 82 ? -11.525 -5.948 0.133 1.00 95.25 82 ALA A O 1
ATOM 615 N N . MET A 1 83 ? -10.748 -7.407 1.653 1.00 96.06 83 MET A N 1
ATOM 616 C CA . MET A 1 83 ? -9.473 -7.633 0.973 1.00 96.06 83 MET A CA 1
ATOM 617 C C . MET A 1 83 ? -9.670 -8.371 -0.354 1.00 96.06 83 MET A C 1
ATOM 619 O O . MET A 1 83 ? -9.087 -7.975 -1.362 1.00 96.06 83 MET A O 1
ATOM 623 N N . ALA A 1 84 ? -10.522 -9.399 -0.387 1.00 96.94 84 ALA A N 1
ATOM 624 C CA . ALA A 1 84 ? -10.808 -10.155 -1.604 1.00 96.94 84 ALA A CA 1
ATOM 625 C C . ALA A 1 84 ? -11.395 -9.267 -2.718 1.00 96.94 84 ALA A C 1
ATOM 627 O O . ALA A 1 84 ? -11.021 -9.415 -3.882 1.00 96.94 84 ALA A O 1
ATOM 628 N N . PHE A 1 85 ? -12.233 -8.283 -2.371 1.00 96.81 85 PHE A N 1
ATOM 629 C CA . PHE A 1 85 ? -12.783 -7.329 -3.342 1.00 96.81 85 PHE A CA 1
ATOM 630 C C . PHE A 1 85 ? -11.736 -6.420 -3.996 1.00 96.81 85 PHE A C 1
ATOM 632 O O . PHE A 1 85 ? -11.990 -5.891 -5.077 1.00 96.81 85 PHE A O 1
ATOM 639 N N . THR A 1 86 ? -10.556 -6.249 -3.393 1.00 97.38 86 THR A N 1
ATOM 640 C CA . THR A 1 86 ? -9.484 -5.442 -4.001 1.00 9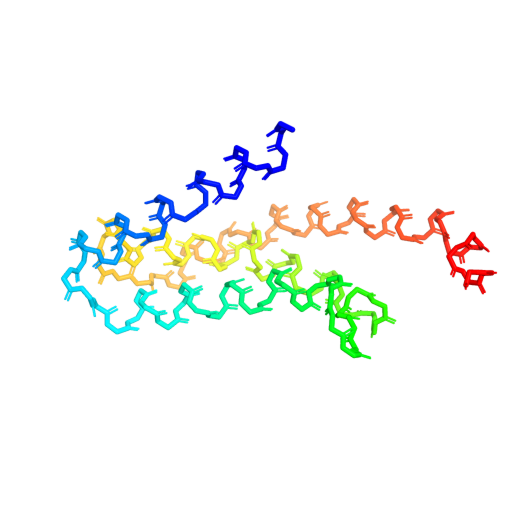7.38 86 THR A CA 1
ATOM 641 C C . THR A 1 86 ? -8.792 -6.152 -5.157 1.00 97.38 86 THR A C 1
ATOM 643 O O . THR A 1 86 ? -8.299 -5.489 -6.067 1.00 97.38 86 THR A O 1
ATOM 646 N N . VAL A 1 87 ? -8.803 -7.490 -5.169 1.00 97.38 87 VAL A N 1
ATOM 647 C CA . VAL A 1 87 ? -8.002 -8.305 -6.093 1.00 97.38 87 VAL A CA 1
ATOM 648 C C . VAL A 1 87 ? -8.203 -7.905 -7.561 1.00 97.38 87 VAL A C 1
ATOM 650 O O . VAL A 1 87 ? -7.196 -7.641 -8.218 1.00 97.38 87 VAL A O 1
ATOM 653 N N . PRO A 1 88 ? -9.435 -7.776 -8.101 1.00 96.94 88 PRO A N 1
ATOM 654 C CA . PRO A 1 88 ? -9.614 -7.438 -9.513 1.00 96.94 88 PRO A CA 1
ATOM 655 C C . PRO A 1 88 ? -9.051 -6.059 -9.869 1.00 96.94 88 PRO A C 1
ATOM 657 O O . PRO A 1 88 ? -8.387 -5.905 -10.890 1.00 96.94 88 PRO A O 1
ATOM 660 N N . VAL A 1 89 ? -9.278 -5.058 -9.013 1.00 96.62 89 VAL A N 1
ATOM 661 C CA . VAL A 1 89 ? -8.820 -3.680 -9.248 1.00 96.62 89 VAL A CA 1
ATOM 662 C C . VAL A 1 89 ? -7.300 -3.607 -9.170 1.00 96.62 89 VAL A C 1
ATOM 664 O O . VAL A 1 89 ? -6.653 -2.994 -10.016 1.00 96.62 89 VAL A O 1
ATOM 667 N N . THR A 1 90 ? -6.706 -4.276 -8.190 1.00 97.94 90 THR A N 1
ATOM 668 C CA . THR A 1 90 ? -5.258 -4.273 -8.006 1.00 97.94 90 THR A CA 1
ATOM 669 C C . THR A 1 90 ? -4.536 -5.060 -9.100 1.00 97.94 90 THR A C 1
ATOM 671 O O . THR A 1 90 ? -3.448 -4.660 -9.507 1.00 97.94 90 THR A O 1
ATOM 674 N N . LEU A 1 91 ? -5.144 -6.111 -9.660 1.00 97.94 91 LEU A N 1
ATOM 675 C CA . LEU A 1 91 ? -4.602 -6.784 -10.845 1.00 97.94 91 LEU A CA 1
ATOM 676 C C . LEU A 1 91 ? -4.510 -5.845 -12.058 1.00 97.94 91 LEU A C 1
ATOM 678 O O . LEU A 1 91 ? -3.551 -5.946 -12.816 1.00 97.94 91 LEU A O 1
ATOM 682 N N . LEU A 1 92 ? -5.434 -4.889 -12.223 1.00 97.88 92 LEU A N 1
ATOM 683 C CA . LEU A 1 92 ? -5.339 -3.872 -13.283 1.00 97.88 92 LEU A CA 1
ATOM 684 C C . LEU A 1 92 ? -4.177 -2.894 -13.046 1.00 97.88 92 LEU A C 1
ATOM 686 O O . LEU A 1 92 ? -3.481 -2.508 -13.990 1.00 97.88 92 LEU A O 1
ATOM 690 N N . VAL A 1 93 ? -3.933 -2.521 -11.785 1.00 97.31 93 VAL A N 1
ATOM 691 C CA . VAL A 1 93 ? -2.776 -1.694 -11.400 1.00 97.31 93 VAL A CA 1
ATOM 692 C C . VAL A 1 93 ? -1.476 -2.426 -11.723 1.00 97.31 93 VAL A C 1
ATOM 694 O O . VAL A 1 93 ? -0.601 -1.866 -12.384 1.00 97.31 93 VAL A O 1
ATOM 697 N N . VAL A 1 94 ? -1.374 -3.695 -11.323 1.00 97.62 94 VAL A N 1
ATOM 698 C CA . VAL A 1 94 ? -0.209 -4.538 -11.617 1.00 97.62 94 VAL A CA 1
ATOM 699 C C . VAL A 1 94 ? -0.041 -4.738 -13.117 1.00 97.62 94 VAL A C 1
ATOM 701 O O . VAL A 1 94 ? 1.074 -4.621 -13.599 1.00 97.62 94 VAL A O 1
ATOM 704 N N . ALA A 1 95 ? -1.112 -4.950 -13.884 1.00 97.50 95 ALA A N 1
ATOM 705 C CA . ALA A 1 95 ? -1.024 -5.072 -15.339 1.00 97.50 95 ALA A CA 1
ATOM 706 C C . ALA A 1 95 ? -0.439 -3.809 -15.994 1.00 97.50 95 ALA A C 1
ATOM 708 O O . ALA A 1 95 ? 0.381 -3.901 -16.906 1.00 97.50 95 ALA A O 1
ATOM 709 N N . THR A 1 96 ? -0.809 -2.626 -15.494 1.00 97.00 96 THR A N 1
ATOM 710 C CA . THR A 1 96 ? -0.254 -1.349 -15.966 1.00 97.00 96 THR A CA 1
ATOM 711 C C . THR A 1 96 ? 1.229 -1.222 -15.614 1.00 97.00 96 THR A C 1
ATOM 713 O O . THR A 1 96 ? 2.039 -0.836 -16.456 1.00 97.00 96 THR A O 1
ATOM 716 N N . LEU A 1 97 ? 1.601 -1.573 -14.381 1.00 95.00 97 LEU A N 1
ATOM 717 C CA . LEU A 1 97 ? 2.997 -1.585 -13.944 1.00 95.00 97 LEU A CA 1
ATOM 718 C C . LEU A 1 97 ? 3.832 -2.583 -14.753 1.00 95.00 97 LEU A C 1
ATOM 720 O O . LEU A 1 97 ? 4.919 -2.247 -15.207 1.00 95.00 97 LEU A O 1
ATOM 724 N N . HIS A 1 98 ? 3.291 -3.771 -14.996 1.00 94.75 98 HIS A N 1
ATOM 725 C CA . HIS A 1 98 ? 3.929 -4.822 -15.768 1.00 94.75 98 HIS A CA 1
ATOM 726 C C . HIS A 1 98 ? 4.169 -4.391 -17.218 1.00 94.75 98 HIS A C 1
ATOM 728 O O . HIS A 1 98 ? 5.259 -4.587 -17.747 1.00 94.75 98 HIS A O 1
ATOM 734 N N . ALA A 1 99 ? 3.190 -3.731 -17.847 1.00 96.62 99 ALA A N 1
ATOM 735 C CA . ALA A 1 99 ? 3.358 -3.161 -19.182 1.00 96.62 99 ALA A CA 1
ATOM 736 C C . ALA A 1 99 ? 4.480 -2.107 -19.225 1.00 96.62 99 ALA A C 1
ATOM 738 O O . ALA A 1 99 ? 5.256 -2.081 -20.181 1.00 96.62 99 ALA A O 1
ATOM 739 N N . ASN A 1 100 ? 4.607 -1.277 -18.182 1.00 94.75 100 ASN A N 1
ATOM 740 C CA . ASN A 1 100 ? 5.714 -0.324 -18.062 1.00 94.75 100 ASN A CA 1
ATOM 741 C C . ASN A 1 100 ? 7.061 -1.044 -17.907 1.00 94.75 100 ASN A C 1
ATOM 743 O O . ASN A 1 100 ? 7.991 -0.744 -18.649 1.00 94.75 100 ASN A O 1
ATOM 747 N N . ASN A 1 101 ? 7.147 -2.030 -17.009 1.00 92.25 101 ASN A N 1
ATOM 748 C CA . ASN A 1 101 ? 8.364 -2.819 -16.803 1.00 92.25 101 ASN A CA 1
ATOM 749 C C . ASN A 1 101 ? 8.797 -3.529 -18.097 1.00 92.25 101 ASN A C 1
ATOM 751 O O . ASN A 1 101 ? 9.980 -3.558 -18.419 1.00 92.25 101 ASN A O 1
ATOM 755 N N . TYR A 1 102 ? 7.845 -4.069 -18.866 1.00 93.06 102 TYR A N 1
ATOM 756 C CA . TYR A 1 102 ? 8.130 -4.719 -20.144 1.00 93.06 102 TYR A CA 1
ATOM 757 C C . TYR A 1 102 ? 8.644 -3.731 -21.196 1.00 93.06 102 TYR A C 1
ATOM 759 O O . TYR A 1 102 ? 9.614 -4.023 -21.890 1.00 93.06 102 TYR A O 1
ATOM 767 N N . ARG A 1 103 ? 8.023 -2.549 -21.309 1.00 95.38 103 ARG A N 1
ATOM 768 C CA . ARG A 1 103 ? 8.478 -1.488 -22.222 1.00 95.38 103 ARG A CA 1
ATOM 769 C C . ARG A 1 103 ? 9.917 -1.061 -21.919 1.00 95.38 103 ARG A C 1
ATOM 771 O O . ARG A 1 103 ? 10.682 -0.819 -22.848 1.00 95.38 103 ARG A O 1
ATOM 778 N N . ASP A 1 104 ? 10.261 -0.970 -20.638 1.00 92.38 104 ASP A N 1
ATOM 779 C CA . ASP A 1 104 ? 11.516 -0.376 -20.175 1.00 92.38 104 ASP A CA 1
ATOM 780 C C . ASP A 1 104 ? 12.642 -1.416 -19.970 1.00 92.38 104 ASP A C 1
ATOM 782 O O . ASP A 1 104 ? 13.771 -1.043 -19.661 1.00 92.38 104 ASP A O 1
ATOM 786 N N . ILE A 1 105 ? 12.389 -2.709 -20.222 1.00 91.31 105 ILE A N 1
ATOM 787 C CA . ILE A 1 105 ? 13.319 -3.823 -19.941 1.00 91.31 105 ILE A CA 1
ATOM 788 C C . ILE A 1 105 ? 14.700 -3.673 -20.605 1.00 91.31 105 ILE A C 1
ATOM 790 O O . ILE A 1 105 ? 15.736 -3.955 -20.001 1.00 91.31 105 ILE A O 1
ATOM 794 N N . GLU A 1 106 ? 14.738 -3.195 -21.849 1.00 92.44 106 GLU A N 1
ATOM 795 C CA . GLU A 1 106 ? 15.977 -2.988 -22.607 1.00 92.44 106 GLU A CA 1
ATOM 796 C C . GLU A 1 106 ? 16.803 -1.834 -22.019 1.00 92.44 106 GLU A C 1
ATOM 798 O O . GLU A 1 106 ? 18.030 -1.879 -22.021 1.00 92.44 106 GLU A O 1
ATOM 803 N N . VAL A 1 107 ? 16.135 -0.796 -21.510 1.00 90.00 107 VAL A N 1
ATOM 804 C CA . VAL A 1 107 ? 16.787 0.371 -20.904 1.00 90.00 107 VAL A CA 1
ATOM 805 C C . VAL A 1 107 ? 17.291 0.020 -19.506 1.00 90.00 107 VAL A C 1
ATOM 807 O O . VAL A 1 107 ? 18.454 0.277 -19.201 1.00 90.00 107 VAL A O 1
ATOM 810 N N . ASP A 1 108 ? 16.452 -0.628 -18.696 1.00 87.00 108 ASP A N 1
ATOM 811 C CA . ASP A 1 108 ? 16.762 -1.000 -17.312 1.00 87.00 108 ASP A CA 1
ATOM 812 C C . ASP A 1 108 ? 17.860 -2.077 -17.223 1.00 87.00 108 ASP A C 1
ATOM 814 O O . ASP A 1 108 ? 18.610 -2.103 -16.254 1.00 87.00 108 ASP A O 1
ATOM 818 N N . SER A 1 109 ? 18.011 -2.937 -18.239 1.00 85.12 109 SER A N 1
ATOM 819 C CA . SER A 1 109 ? 19.079 -3.955 -18.285 1.00 85.12 109 SER A CA 1
ATOM 820 C C . SER A 1 109 ? 20.478 -3.408 -18.598 1.00 85.12 109 SER A C 1
ATOM 822 O O . SER A 1 109 ? 21.462 -4.135 -18.463 1.00 85.12 109 SER A O 1
ATOM 824 N N . ARG A 1 110 ? 20.580 -2.149 -19.041 1.00 84.69 110 ARG A N 1
ATOM 825 C CA . ARG A 1 110 ? 21.849 -1.497 -19.417 1.00 84.69 110 ARG A CA 1
ATOM 826 C C . ARG A 1 110 ? 22.401 -0.562 -18.334 1.00 84.69 110 ARG A C 1
ATOM 828 O O . ARG A 1 110 ? 23.485 -0.013 -18.538 1.00 84.69 110 ARG A O 1
ATOM 835 N N . ALA A 1 111 ? 21.653 -0.345 -17.252 1.00 65.19 111 ALA A N 1
ATOM 836 C CA . ALA A 1 111 ? 22.019 0.499 -16.111 1.00 65.19 111 ALA A CA 1
ATOM 837 C C . ALA A 1 111 ? 22.730 -0.310 -15.017 1.00 65.19 111 ALA A C 1
ATOM 839 O O . ALA A 1 111 ? 23.620 0.277 -14.361 1.00 65.19 111 ALA A O 1
#

Radius of gyration: 15.82 Å; Cα contacts (8 Å, |Δi|>4): 78; chains: 1; bounding box: 36×32×44 Å

Sequence (111 aa):
VLAAVSLLWWLCYFAWSVVATEFHPIVLSMAALGTFLALGYTAGPAPLKYLGLGDAVVFICFGPGVVAYSCAVLVGRVPWEAMAFTVPVTLLVVATLHANNYRDIEVDSRA

InterPro domains:
  IPR000537 UbiA prenyltransferase [PF01040] (5-111)
  IPR026046 UbiA prenyltransferase domain containing protein 1 [PTHR13929] (3-110)
  IPR026046 UbiA prenyltransferase domain containing protein 1 [cd13962] (24-111)

Foldseek 3Di:
DVVVVVVVVLVVVLVCLCVLLVNPVVLVVLSVVLVVLVCLCPDDPHRCVVVVNNLVSQLCVVAQSVQQNVCCRPVVGRDVVRRVVRNVVSVVVSVVVVVVCVVCVVVVVVD

Organism: Polarella glacialis (NCBI:txid89957)

pLDDT: mean 92.25, std 5.09, range [65.19, 97.94]